Protein AF-A0A413U3V8-F1 (afdb_monomer_lite)

Organism: NCBI:txid360807

pLDDT: mean 79.9, std 13.16, range [40.72, 93.44]

Structure (mmCIF, N/CA/C/O backbone):
data_AF-A0A413U3V8-F1
#
_entry.id   AF-A0A413U3V8-F1
#
loop_
_atom_site.group_PDB
_atom_site.id
_atom_site.type_symbol
_atom_site.label_atom_id
_atom_site.label_alt_id
_atom_site.label_comp_id
_atom_site.label_asym_id
_atom_site.label_entity_id
_atom_site.label_seq_id
_atom_site.pdbx_PDB_ins_code
_atom_site.Cartn_x
_atom_site.Cartn_y
_atom_site.Cartn_z
_atom_site.occupancy
_atom_site.B_iso_or_equiv
_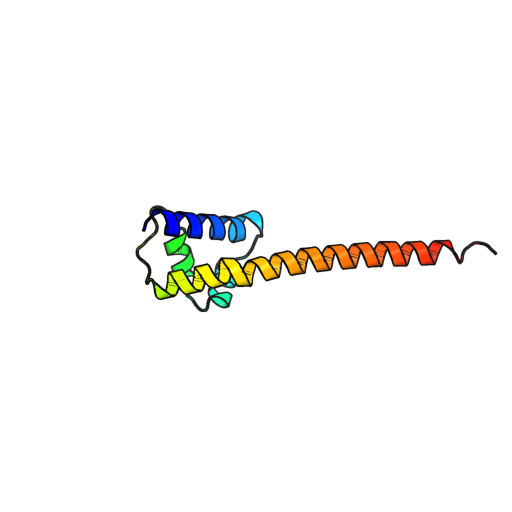atom_site.auth_seq_id
_atom_site.auth_comp_id
_atom_site.auth_asym_id
_atom_site.auth_atom_id
_atom_site.pdbx_PDB_model_num
ATOM 1 N N . MET A 1 1 ? 0.594 15.605 15.830 1.00 52.25 1 MET A N 1
ATOM 2 C CA . MET A 1 1 ? 0.220 14.260 15.337 1.00 52.25 1 MET A CA 1
ATOM 3 C C . MET A 1 1 ? -0.175 14.296 13.860 1.00 52.25 1 MET A C 1
ATOM 5 O O . MET A 1 1 ? 0.348 13.473 13.126 1.00 52.25 1 MET A O 1
ATOM 9 N N . GLU A 1 2 ? -0.925 15.305 13.393 1.00 59.22 2 GLU A N 1
ATOM 10 C CA . GLU A 1 2 ? -1.318 15.477 11.972 1.00 59.22 2 GLU A CA 1
ATOM 11 C C . GLU A 1 2 ? -0.182 15.420 10.934 1.00 59.22 2 GLU A C 1
ATOM 13 O O . GLU A 1 2 ? -0.351 14.840 9.866 1.00 59.22 2 GLU A O 1
ATOM 18 N N . GLY A 1 3 ? 1.000 15.976 11.230 1.00 65.62 3 GLY A N 1
ATOM 19 C CA . GLY A 1 3 ? 2.101 16.009 10.256 1.00 65.62 3 GLY A CA 1
ATOM 20 C C . GLY A 1 3 ? 2.633 14.627 9.850 1.00 65.62 3 GLY A C 1
ATOM 21 O O . GLY A 1 3 ? 2.987 14.429 8.691 1.00 65.62 3 GLY A O 1
ATOM 22 N N . LYS A 1 4 ? 2.652 13.657 10.776 1.00 72.00 4 LYS A N 1
ATOM 23 C CA . LYS A 1 4 ? 3.139 12.294 10.499 1.00 72.00 4 LYS A CA 1
ATOM 24 C C . LYS A 1 4 ? 2.122 11.480 9.703 1.00 72.00 4 LYS A C 1
ATOM 26 O O . LYS A 1 4 ? 2.511 10.748 8.800 1.00 72.00 4 LYS A O 1
ATOM 31 N N . ASP A 1 5 ? 0.836 11.660 10.001 1.00 75.56 5 ASP A N 1
ATOM 32 C CA . ASP A 1 5 ? -0.257 11.029 9.256 1.00 75.56 5 ASP A CA 1
ATOM 33 C C . ASP A 1 5 ? -0.278 11.518 7.803 1.00 75.56 5 ASP A C 1
ATOM 35 O O . ASP A 1 5 ? -0.400 10.717 6.881 1.00 75.56 5 ASP A O 1
ATOM 39 N N . ARG A 1 6 ? -0.041 12.820 7.595 1.00 80.81 6 ARG A N 1
ATOM 40 C CA . ARG A 1 6 ? 0.073 13.420 6.262 1.00 80.81 6 ARG A CA 1
ATOM 41 C C . ARG A 1 6 ? 1.299 12.940 5.481 1.00 80.81 6 ARG A C 1
ATOM 43 O O . ARG A 1 6 ? 1.237 12.789 4.266 1.00 80.81 6 ARG A O 1
ATOM 50 N N . GLN A 1 7 ? 2.429 12.716 6.153 1.00 83.19 7 GLN A N 1
ATOM 51 C CA . GLN A 1 7 ? 3.597 12.117 5.501 1.00 83.19 7 GLN A CA 1
ATOM 52 C C . GLN A 1 7 ? 3.314 10.674 5.092 1.00 83.19 7 GLN A C 1
ATOM 54 O O . GLN A 1 7 ? 3.645 10.284 3.976 1.00 83.19 7 GLN A O 1
ATOM 59 N N . LEU A 1 8 ? 2.687 9.893 5.974 1.00 85.12 8 LEU A N 1
ATOM 60 C CA . LEU A 1 8 ? 2.352 8.502 5.700 1.00 85.12 8 LEU A CA 1
ATOM 61 C C . LEU A 1 8 ? 1.380 8.375 4.521 1.00 85.12 8 LEU A C 1
ATOM 63 O O . LEU A 1 8 ? 1.624 7.559 3.633 1.00 85.12 8 LEU A O 1
ATOM 67 N N . SER A 1 9 ? 0.331 9.201 4.475 1.00 85.50 9 SER A N 1
ATOM 68 C CA . SER A 1 9 ? -0.596 9.224 3.341 1.00 85.50 9 SER A CA 1
ATOM 69 C C . SER A 1 9 ? 0.104 9.633 2.042 1.00 85.50 9 SER A C 1
ATOM 71 O O . SER A 1 9 ? -0.099 8.982 1.023 1.00 85.50 9 SER A O 1
ATOM 73 N N . GLY A 1 10 ? 1.015 10.612 2.085 1.00 86.56 10 GLY A N 1
ATOM 74 C CA . GLY A 1 10 ? 1.820 11.002 0.923 1.00 86.56 10 GLY A CA 1
ATOM 75 C C . GLY A 1 10 ? 2.729 9.881 0.401 1.00 86.56 10 GLY A C 1
ATOM 76 O O . GLY A 1 10 ? 2.779 9.634 -0.802 1.00 86.56 10 GLY A O 1
ATOM 77 N N . PHE A 1 11 ? 3.416 9.150 1.286 1.00 86.06 11 PHE A N 1
ATOM 78 C CA . PHE A 1 11 ? 4.205 7.978 0.880 1.00 86.06 11 PHE A CA 1
ATOM 79 C C . PHE A 1 11 ? 3.327 6.885 0.269 1.00 86.06 11 PHE A C 1
ATOM 81 O O . PHE A 1 11 ? 3.685 6.282 -0.744 1.00 86.06 11 PHE A O 1
ATOM 88 N N . LEU A 1 12 ? 2.166 6.639 0.869 1.00 87.25 12 LEU A N 1
ATOM 89 C CA . LEU A 1 12 ? 1.223 5.642 0.388 1.00 87.25 12 LEU A CA 1
ATOM 90 C C . LEU A 1 12 ? 0.669 6.005 -0.996 1.00 87.25 12 LEU A C 1
ATOM 92 O O . LEU A 1 12 ? 0.600 5.144 -1.871 1.00 87.25 12 LEU A O 1
ATOM 96 N N . GLU A 1 13 ? 0.363 7.280 -1.228 1.00 86.94 13 GLU A N 1
ATOM 97 C CA . GLU A 1 13 ? -0.080 7.794 -2.523 1.00 86.94 13 GLU A CA 1
ATOM 98 C C . GLU A 1 13 ? 0.994 7.629 -3.607 1.00 86.94 13 GLU A C 1
ATOM 100 O O . GLU A 1 13 ? 0.679 7.211 -4.719 1.00 86.94 13 GLU A O 1
ATOM 105 N N . VAL A 1 14 ? 2.277 7.839 -3.286 1.00 86.38 14 VAL A N 1
ATOM 106 C CA . VAL A 1 14 ? 3.381 7.540 -4.217 1.00 86.38 14 VAL A CA 1
ATOM 107 C C . VAL A 1 14 ? 3.384 6.056 -4.598 1.00 86.38 14 VAL A C 1
ATOM 109 O O . VAL A 1 14 ? 3.519 5.713 -5.772 1.00 86.38 14 VAL A O 1
ATOM 112 N N . HIS A 1 15 ? 3.180 5.139 -3.654 1.00 83.50 15 HIS A N 1
ATOM 113 C CA . HIS A 1 15 ? 3.128 3.713 -3.987 1.00 83.50 15 HIS A CA 1
ATOM 114 C C . HIS A 1 15 ? 1.923 3.324 -4.844 1.00 83.50 15 HIS A C 1
ATOM 116 O O . HIS A 1 15 ? 2.073 2.530 -5.779 1.00 83.50 15 HIS A O 1
ATOM 122 N N . VAL A 1 16 ? 0.754 3.893 -4.561 1.00 86.00 16 VAL A N 1
ATOM 123 C CA . VAL A 1 16 ? -0.470 3.597 -5.309 1.00 86.00 16 VAL A CA 1
ATOM 124 C C . VAL A 1 16 ? -0.419 4.214 -6.707 1.00 86.00 16 VAL A C 1
ATOM 126 O O . VAL A 1 16 ? -0.592 3.504 -7.697 1.00 86.00 16 VAL A O 1
ATOM 129 N N . SER A 1 17 ? -0.111 5.506 -6.802 1.00 84.94 17 SER A N 1
ATOM 130 C CA . SER A 1 17 ? -0.186 6.273 -8.049 1.00 84.94 17 SER A CA 1
ATOM 131 C C . SER A 1 17 ? 1.070 6.150 -8.915 1.00 84.94 17 SER A C 1
ATOM 133 O O . SER A 1 17 ? 0.957 5.998 -10.128 1.00 84.94 17 SER A O 1
ATOM 135 N N . TYR A 1 18 ? 2.273 6.191 -8.329 1.00 82.31 18 TYR A N 1
ATOM 136 C CA . TYR A 1 18 ? 3.529 6.181 -9.096 1.00 82.31 18 TYR A CA 1
ATOM 137 C C . TYR A 1 18 ? 4.048 4.764 -9.365 1.00 82.31 18 TYR A C 1
ATOM 139 O O . TYR A 1 18 ? 4.504 4.459 -10.466 1.00 82.31 18 TYR A O 1
ATOM 147 N N . HIS A 1 19 ? 3.967 3.867 -8.377 1.00 79.38 19 HIS A N 1
ATOM 148 C CA . HIS A 1 19 ? 4.426 2.480 -8.534 1.00 79.38 19 HIS A CA 1
ATOM 149 C C . HIS A 1 19 ? 3.336 1.509 -9.009 1.00 79.38 19 HIS A C 1
ATOM 151 O O . HIS A 1 19 ? 3.654 0.354 -9.318 1.00 79.38 19 HIS A O 1
ATOM 157 N N . GLY A 1 20 ? 2.078 1.960 -9.080 1.00 83.69 20 GLY A N 1
ATOM 158 C CA . GLY A 1 20 ? 0.940 1.157 -9.528 1.00 83.69 20 GLY A CA 1
ATOM 159 C C . GLY A 1 20 ? 0.635 -0.022 -8.604 1.00 83.69 20 GLY A C 1
ATOM 160 O O . GLY A 1 20 ? 0.185 -1.072 -9.064 1.00 83.69 20 GLY A O 1
ATOM 161 N N . ILE A 1 21 ? 0.954 0.097 -7.313 1.00 87.44 21 ILE A N 1
ATOM 162 C CA . ILE A 1 21 ? 0.703 -0.962 -6.335 1.00 87.44 21 ILE A CA 1
ATOM 163 C C . ILE A 1 21 ? -0.727 -0.806 -5.833 1.00 87.44 21 ILE A C 1
ATOM 165 O O . ILE A 1 21 ? -1.098 0.238 -5.309 1.00 87.44 21 ILE A O 1
ATOM 169 N N . SER A 1 22 ? -1.540 -1.850 -5.986 1.00 90.06 22 SER A N 1
ATOM 170 C CA . SER A 1 22 ? -2.930 -1.791 -5.530 1.00 90.06 22 SER A CA 1
ATOM 171 C C . SER A 1 22 ? -3.013 -1.631 -4.008 1.00 90.06 22 SER A C 1
ATOM 173 O O . SER A 1 22 ? -2.202 -2.210 -3.275 1.00 90.06 22 SER A O 1
ATOM 175 N N . LYS A 1 23 ? -4.022 -0.893 -3.532 1.00 90.88 23 LYS A N 1
ATOM 176 C CA . LYS A 1 23 ? -4.304 -0.731 -2.097 1.00 90.88 23 LYS A CA 1
ATOM 177 C C . LYS A 1 23 ? -4.471 -2.096 -1.426 1.00 90.88 23 LYS A C 1
ATOM 179 O O . LYS A 1 23 ? -3.797 -2.367 -0.437 1.00 90.88 23 LYS A O 1
ATOM 184 N N . LEU A 1 24 ? -5.221 -3.008 -2.049 1.00 91.19 24 LEU A N 1
ATOM 185 C CA . LEU A 1 24 ? -5.339 -4.408 -1.634 1.00 91.19 24 LEU A CA 1
ATOM 186 C C . LEU A 1 24 ? -3.989 -5.115 -1.414 1.00 91.19 24 LEU A C 1
ATOM 188 O O . LEU A 1 24 ? -3.838 -5.877 -0.461 1.00 91.19 24 LEU A O 1
ATOM 192 N N . THR A 1 25 ? -2.993 -4.904 -2.283 1.00 89.25 25 THR A N 1
ATOM 193 C CA . THR A 1 25 ? -1.657 -5.503 -2.109 1.00 89.25 25 THR A CA 1
ATOM 194 C C . THR A 1 25 ? -0.983 -4.982 -0.846 1.00 89.25 25 THR A C 1
ATOM 196 O O . THR A 1 25 ? -0.434 -5.772 -0.083 1.00 89.25 25 THR A O 1
ATOM 199 N N . ILE A 1 26 ? -1.049 -3.673 -0.608 1.00 89.44 26 ILE A N 1
ATOM 200 C CA . ILE A 1 26 ? -0.452 -3.046 0.574 1.00 89.44 26 ILE A CA 1
ATOM 201 C C . ILE A 1 26 ? -1.178 -3.516 1.839 1.00 89.44 26 ILE A C 1
ATOM 203 O O . ILE A 1 26 ? -0.519 -3.889 2.804 1.00 89.44 26 ILE A O 1
ATOM 207 N N . ALA A 1 27 ? -2.511 -3.600 1.801 1.00 91.56 27 ALA A N 1
ATOM 208 C CA . ALA A 1 27 ? -3.336 -4.099 2.898 1.00 91.56 27 ALA A CA 1
ATOM 209 C C . ALA A 1 27 ? -2.957 -5.538 3.277 1.00 91.56 27 ALA A C 1
ATOM 211 O O . ALA A 1 27 ? -2.672 -5.832 4.436 1.00 91.56 27 ALA A O 1
ATOM 212 N N . LYS A 1 28 ? -2.825 -6.420 2.276 1.00 91.00 28 LYS A N 1
ATOM 213 C CA . LYS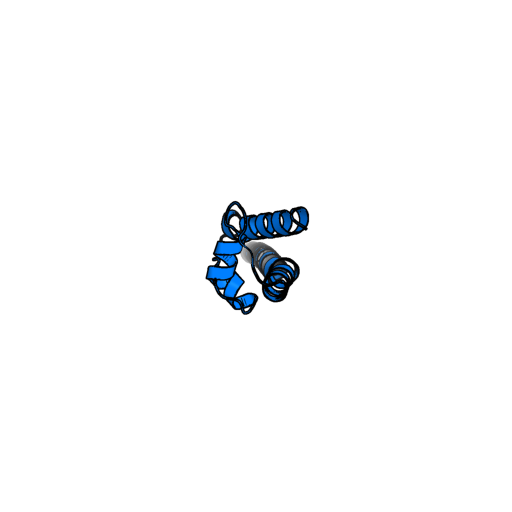 A 1 28 ? -2.378 -7.809 2.471 1.00 91.00 28 LYS A CA 1
ATOM 214 C C . LYS A 1 28 ? -0.960 -7.907 3.026 1.00 91.00 28 LYS A C 1
ATOM 216 O O . LYS A 1 28 ? -0.704 -8.765 3.863 1.00 91.00 28 LYS A O 1
ATOM 221 N N . MET A 1 29 ? -0.043 -7.057 2.565 1.00 88.12 29 MET A N 1
ATOM 222 C CA . MET A 1 29 ? 1.332 -7.034 3.073 1.00 88.12 29 MET A CA 1
ATOM 223 C C . MET A 1 29 ? 1.405 -6.522 4.516 1.00 88.12 29 MET A C 1
ATOM 225 O O . MET A 1 29 ? 2.212 -7.028 5.289 1.00 88.12 29 MET A O 1
ATOM 229 N N . ALA A 1 30 ? 0.558 -5.556 4.875 1.00 89.44 30 ALA A N 1
ATOM 230 C CA . ALA A 1 30 ? 0.491 -4.981 6.216 1.00 89.44 30 ALA A CA 1
ATOM 231 C C . ALA A 1 30 ? -0.373 -5.792 7.194 1.00 89.44 30 ALA A C 1
ATOM 233 O O . ALA A 1 30 ? -0.324 -5.542 8.398 1.00 89.44 30 ALA A O 1
ATOM 234 N N . GLY A 1 31 ? -1.158 -6.754 6.700 1.00 91.44 31 GLY A N 1
ATOM 235 C CA . GLY A 1 31 ? -2.110 -7.508 7.514 1.00 91.44 31 GLY A CA 1
ATOM 236 C C . GLY A 1 31 ? -3.236 -6.630 8.067 1.00 91.44 31 GLY A C 1
ATOM 237 O O . GLY A 1 31 ? -3.617 -6.791 9.224 1.00 91.44 31 GLY A O 1
ATOM 238 N N . VAL A 1 32 ? -3.719 -5.680 7.264 1.00 93.44 32 VAL A N 1
ATOM 239 C CA . VAL A 1 32 ? -4.806 -4.740 7.600 1.00 93.44 32 VAL A CA 1
ATOM 240 C C . VAL A 1 32 ? -5.918 -4.826 6.555 1.00 93.44 32 VAL A C 1
ATOM 242 O O . VAL A 1 32 ? -5.731 -5.445 5.501 1.00 93.44 32 VAL A O 1
ATOM 245 N N . GLU A 1 33 ? -7.070 -4.211 6.816 1.00 93.38 33 GLU A N 1
ATOM 246 C CA . GLU A 1 33 ? -8.153 -4.165 5.835 1.00 93.38 33 GLU A CA 1
ATOM 247 C C . GLU A 1 33 ? -7.879 -3.105 4.760 1.00 93.38 33 GLU A C 1
ATOM 249 O O . GLU A 1 33 ? -7.261 -2.071 5.006 1.00 93.38 33 GLU A O 1
ATOM 254 N N . GLU A 1 34 ? -8.356 -3.334 3.533 1.00 92.12 34 GLU A N 1
ATOM 255 C CA . GLU A 1 34 ? -8.218 -2.343 2.454 1.00 92.12 34 GLU A CA 1
ATOM 256 C C . GLU A 1 34 ? -8.942 -1.032 2.791 1.00 92.12 34 GLU A C 1
ATOM 258 O O . GLU A 1 34 ? -8.436 0.049 2.493 1.00 92.12 34 GLU A O 1
ATOM 263 N N . ASN A 1 35 ? -10.062 -1.122 3.515 1.00 91.25 35 ASN A N 1
ATOM 264 C CA . ASN A 1 35 ? -10.799 0.042 3.993 1.00 91.25 35 ASN A CA 1
ATOM 265 C C . ASN A 1 35 ? -9.953 0.923 4.932 1.00 91.25 35 ASN A C 1
ATOM 267 O O . ASN A 1 35 ? -10.065 2.144 4.892 1.00 91.25 35 ASN A O 1
ATOM 271 N N . ASP A 1 36 ? -9.047 0.349 5.731 1.00 91.06 36 ASP A N 1
ATOM 272 C CA . ASP A 1 36 ? -8.144 1.146 6.574 1.00 91.06 36 ASP A CA 1
ATOM 273 C C . ASP A 1 36 ? -7.197 2.007 5.732 1.00 91.06 36 ASP A C 1
ATOM 275 O O . ASP A 1 36 ? -6.855 3.127 6.111 1.00 91.06 36 ASP A O 1
ATOM 279 N N . ILE A 1 37 ? -6.798 1.517 4.558 1.00 90.19 37 ILE A N 1
ATOM 280 C CA . ILE A 1 37 ? -5.982 2.283 3.615 1.00 90.19 37 ILE A CA 1
ATOM 281 C C . ILE A 1 37 ? -6.801 3.418 2.999 1.00 90.19 37 ILE A C 1
ATOM 283 O O . ILE A 1 37 ? -6.307 4.542 2.917 1.00 90.19 37 ILE A O 1
ATOM 287 N N . ASP A 1 38 ? -8.051 3.161 2.610 1.00 91.38 38 ASP A N 1
ATOM 288 C CA . ASP A 1 38 ? -8.942 4.198 2.076 1.00 91.38 38 ASP A CA 1
ATOM 289 C C . ASP A 1 38 ? -9.227 5.300 3.101 1.00 91.38 38 ASP A C 1
ATOM 291 O O . ASP A 1 38 ? -9.135 6.485 2.782 1.00 91.38 38 ASP A O 1
ATOM 295 N N . ARG A 1 39 ? -9.466 4.924 4.359 1.00 89.94 39 ARG A N 1
ATOM 296 C CA . ARG A 1 39 ? -9.665 5.855 5.479 1.00 89.94 39 ARG A CA 1
ATOM 297 C C . ARG A 1 39 ? -8.423 6.699 5.770 1.00 89.94 39 ARG A C 1
ATOM 299 O O . ARG 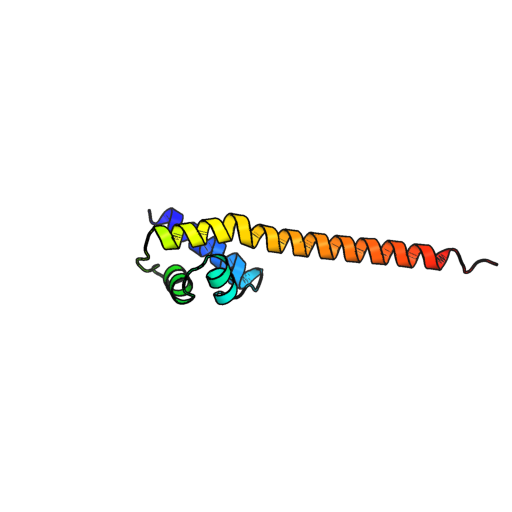A 1 39 ? -8.549 7.846 6.200 1.00 89.94 39 ARG A O 1
ATOM 306 N N . LEU A 1 40 ? -7.226 6.158 5.521 1.00 87.88 40 LEU A N 1
ATOM 307 C CA . LEU A 1 40 ? -5.958 6.875 5.694 1.00 87.88 40 LEU A CA 1
ATOM 308 C C . LEU A 1 40 ? -5.674 7.837 4.530 1.00 87.88 40 LEU A C 1
ATOM 310 O O . LEU A 1 40 ? -5.025 8.864 4.726 1.00 87.88 40 LEU A O 1
ATOM 314 N N . LEU A 1 41 ? -6.144 7.495 3.327 1.00 87.25 41 LEU A N 1
ATOM 315 C CA . LEU A 1 41 ? -6.043 8.323 2.122 1.00 87.25 41 LEU A CA 1
ATOM 316 C C . LEU A 1 41 ? -7.179 9.351 1.997 1.00 87.25 41 LEU A C 1
ATOM 318 O O . LEU A 1 41 ? -7.087 10.253 1.165 1.00 87.25 41 LEU A O 1
ATOM 322 N N . ALA A 1 42 ? -8.236 9.236 2.805 1.00 86.50 42 ALA A N 1
ATOM 323 C CA . ALA A 1 42 ? -9.310 10.218 2.868 1.00 86.50 42 ALA A CA 1
ATOM 324 C C . ALA A 1 42 ? -8.772 11.612 3.241 1.00 86.50 42 ALA A C 1
ATOM 326 O O . ALA A 1 42 ? -7.777 11.749 3.954 1.00 86.50 42 ALA A O 1
ATOM 327 N N . ASN A 1 43 ? -9.437 12.665 2.759 1.00 81.62 43 ASN A N 1
ATOM 328 C CA . ASN A 1 43 ? -9.084 14.044 3.082 1.00 81.62 43 ASN A CA 1
ATOM 329 C C . ASN A 1 43 ? -10.301 14.785 3.670 1.00 81.62 43 ASN A C 1
ATOM 331 O O . ASN A 1 43 ? -11.217 15.111 2.910 1.00 81.62 43 ASN A O 1
ATOM 335 N N . PRO A 1 44 ? -10.321 15.083 4.984 1.00 75.81 44 PRO A N 1
ATOM 336 C CA . PRO A 1 44 ? -9.264 14.815 5.967 1.00 75.81 44 PRO A CA 1
ATOM 337 C C . PRO A 1 44 ? -9.153 13.320 6.338 1.00 75.81 44 PRO A C 1
ATOM 339 O O . PRO A 1 44 ? -10.154 12.607 6.267 1.00 75.81 44 PRO A O 1
ATOM 342 N N . PRO A 1 45 ? -7.962 12.841 6.748 1.00 75.06 45 PRO A N 1
ATOM 343 C CA . PRO A 1 45 ? -7.760 11.443 7.113 1.00 75.06 45 PRO A CA 1
ATOM 344 C C . PRO A 1 45 ? -8.608 11.073 8.326 1.00 75.06 45 PRO A C 1
ATOM 346 O O . PRO A 1 45 ? -8.657 11.800 9.324 1.00 75.06 45 PRO A O 1
ATOM 349 N N . GLU A 1 46 ? -9.276 9.926 8.247 1.00 83.62 46 GLU A N 1
ATOM 350 C CA . GLU A 1 46 ? -10.136 9.461 9.324 1.00 83.62 46 GLU A CA 1
ATOM 351 C C . GLU A 1 46 ? -9.336 8.961 10.533 1.00 83.62 46 GLU A C 1
ATOM 353 O O . GLU A 1 46 ? -8.141 8.652 10.480 1.00 83.62 46 GLU A O 1
ATOM 358 N N . LYS A 1 47 ? -10.024 8.855 11.673 1.00 82.19 47 LYS A N 1
ATOM 359 C CA . LYS A 1 47 ? -9.448 8.281 12.886 1.00 82.19 47 LYS A CA 1
ATOM 360 C C . LYS A 1 47 ? -9.326 6.763 12.725 1.00 82.19 47 LYS A C 1
ATOM 362 O O . LY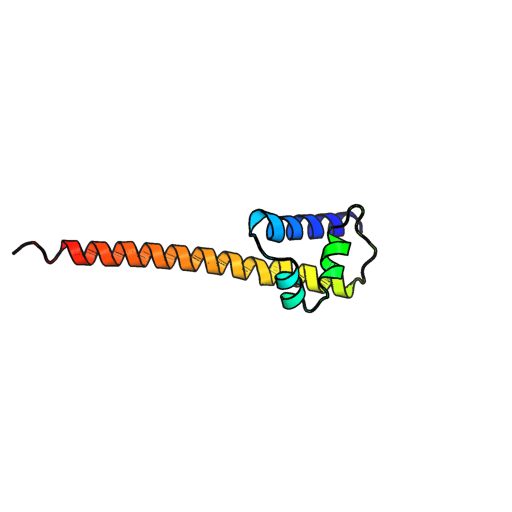S A 1 47 ? -10.328 6.047 12.712 1.00 82.19 47 LYS A O 1
ATOM 367 N N . ILE A 1 48 ? -8.088 6.294 12.634 1.00 85.75 48 ILE A N 1
ATOM 368 C CA . ILE A 1 48 ? -7.718 4.874 12.576 1.00 85.75 48 ILE A CA 1
ATOM 369 C C . ILE A 1 48 ? -6.912 4.534 13.824 1.00 85.75 48 ILE A C 1
ATOM 371 O O . ILE A 1 48 ? -6.222 5.398 14.380 1.00 85.75 48 ILE A O 1
ATOM 375 N N . GLU A 1 49 ? -6.997 3.284 14.263 1.00 88.69 49 GLU A N 1
ATOM 376 C CA . GLU A 1 49 ? -6.200 2.777 15.370 1.00 88.69 49 GLU A CA 1
ATOM 377 C C . GLU A 1 49 ? -4.697 2.964 15.126 1.00 88.69 49 GLU A C 1
ATOM 379 O O . GLU A 1 49 ? -4.178 2.803 14.017 1.00 88.69 49 GLU A O 1
ATOM 384 N N . MET A 1 50 ? -3.976 3.306 16.196 1.00 86.38 50 MET A N 1
ATOM 385 C CA . MET A 1 50 ? -2.532 3.550 16.139 1.00 86.38 50 MET A CA 1
ATOM 386 C C . MET A 1 50 ? -1.746 2.312 15.701 1.00 86.38 50 MET A C 1
ATOM 388 O O . MET A 1 50 ? -0.751 2.445 14.990 1.00 86.38 50 MET A O 1
ATOM 392 N N . GLU A 1 51 ? -2.196 1.119 16.094 1.00 88.88 51 GLU A N 1
ATOM 393 C CA . GLU A 1 51 ? -1.568 -0.141 15.695 1.00 88.88 51 GLU A CA 1
ATOM 394 C C . GLU A 1 51 ? -1.642 -0.346 14.175 1.00 88.88 51 GLU A C 1
ATOM 396 O O . GLU A 1 51 ? -0.636 -0.661 13.538 1.00 88.88 51 GLU A O 1
ATOM 401 N N . VAL A 1 52 ? -2.808 -0.089 13.579 1.00 90.44 52 VAL A N 1
ATOM 402 C CA . VAL A 1 52 ? -3.037 -0.203 12.132 1.00 90.44 52 VAL A CA 1
ATOM 403 C C . VAL A 1 52 ? -2.158 0.787 11.366 1.00 90.44 52 VAL A C 1
ATOM 405 O O . VAL A 1 52 ? -1.452 0.396 10.435 1.00 90.44 52 VAL A O 1
ATOM 408 N N . LYS A 1 53 ? -2.103 2.054 11.805 1.00 89.25 53 LYS A N 1
ATOM 409 C CA . LYS A 1 53 ? -1.204 3.059 11.210 1.00 89.25 53 LYS A CA 1
ATOM 410 C C . LYS A 1 53 ? 0.258 2.621 11.251 1.00 89.25 53 LYS A C 1
ATOM 412 O O . LYS A 1 53 ? 0.980 2.816 10.275 1.00 89.25 53 LYS A O 1
ATOM 417 N N . TYR A 1 54 ? 0.692 2.025 12.361 1.00 89.62 54 TYR A N 1
ATOM 418 C CA . TYR A 1 54 ? 2.062 1.544 12.510 1.00 89.62 54 TYR A CA 1
ATOM 419 C C . TYR A 1 54 ? 2.363 0.371 11.569 1.00 89.62 54 TYR A C 1
ATOM 421 O O . TYR A 1 54 ? 3.380 0.403 10.879 1.00 89.62 54 TYR A O 1
ATOM 429 N N . LYS A 1 55 ? 1.463 -0.615 11.459 1.00 91.69 55 LYS A N 1
ATOM 430 C CA . LYS A 1 55 ? 1.605 -1.738 10.511 1.00 91.69 55 LYS A CA 1
ATOM 431 C C . LYS A 1 55 ? 1.727 -1.255 9.066 1.00 91.69 55 LYS A C 1
ATOM 433 O O . LYS A 1 55 ? 2.606 -1.717 8.334 1.00 91.69 55 LYS A O 1
ATOM 438 N N . ILE A 1 56 ? 0.900 -0.285 8.668 1.00 89.38 56 ILE A N 1
ATOM 439 C CA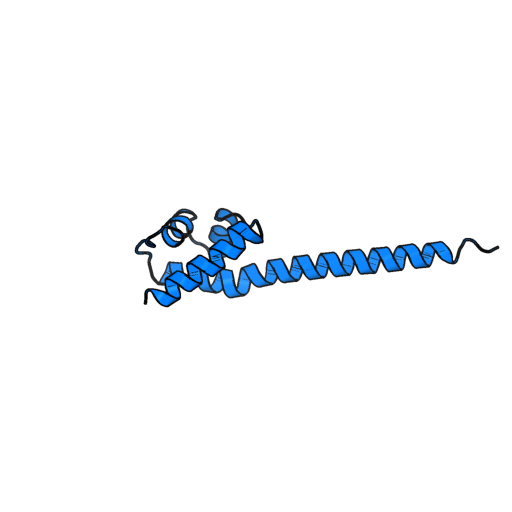 . ILE A 1 56 ? 0.968 0.332 7.336 1.00 89.38 56 ILE A CA 1
ATOM 440 C C . ILE A 1 56 ? 2.300 1.067 7.157 1.00 89.38 56 ILE A C 1
ATOM 442 O O . ILE A 1 56 ? 2.977 0.856 6.154 1.00 89.38 56 ILE A O 1
ATOM 446 N N . ALA A 1 57 ? 2.714 1.885 8.130 1.00 88.62 57 ALA A N 1
ATOM 447 C CA . ALA A 1 57 ? 3.963 2.641 8.061 1.00 88.62 57 ALA A CA 1
ATOM 448 C C . ALA A 1 57 ? 5.193 1.739 7.916 1.00 88.62 57 ALA A C 1
ATOM 450 O O . ALA A 1 57 ? 6.010 1.967 7.024 1.00 88.62 57 ALA A O 1
ATOM 451 N N . VAL A 1 58 ? 5.297 0.690 8.735 1.00 88.94 58 VAL A N 1
ATOM 452 C CA . VAL A 1 58 ? 6.379 -0.302 8.649 1.00 88.94 58 VAL A CA 1
ATOM 453 C C . VAL A 1 58 ? 6.371 -0.981 7.281 1.00 88.94 58 VAL A C 1
ATOM 455 O O . VAL A 1 58 ? 7.399 -1.056 6.615 1.00 88.94 58 VAL A O 1
ATOM 458 N N . THR A 1 59 ? 5.200 -1.398 6.802 1.00 89.06 59 THR A N 1
ATOM 459 C CA . THR A 1 59 ? 5.075 -2.077 5.505 1.00 89.06 59 THR A CA 1
ATOM 460 C C . THR A 1 59 ? 5.471 -1.178 4.340 1.00 89.06 59 THR A C 1
ATOM 462 O O . THR A 1 59 ? 6.180 -1.622 3.439 1.00 89.06 59 THR A O 1
ATOM 465 N N . VAL A 1 60 ? 5.041 0.083 4.344 1.00 85.12 60 VAL A N 1
ATOM 466 C CA . VAL A 1 60 ? 5.367 1.056 3.296 1.00 85.12 60 VAL A CA 1
ATOM 467 C C . VAL A 1 60 ? 6.863 1.367 3.297 1.00 85.12 60 VAL A C 1
ATOM 469 O O . VAL A 1 60 ? 7.504 1.288 2.248 1.00 85.12 60 VAL A O 1
ATOM 472 N N . MET A 1 61 ? 7.441 1.651 4.468 1.00 82.19 61 MET A N 1
ATOM 473 C CA . MET A 1 61 ? 8.859 1.998 4.571 1.00 82.19 61 MET A CA 1
ATOM 474 C C . MET A 1 61 ? 9.775 0.808 4.259 1.00 82.19 61 MET A C 1
ATOM 476 O O . MET A 1 61 ? 10.710 0.954 3.469 1.00 82.19 61 MET A O 1
ATOM 480 N N . GLU A 1 62 ? 9.502 -0.370 4.823 1.00 79.81 62 GLU A N 1
ATOM 481 C CA . GLU A 1 62 ? 10.374 -1.544 4.705 1.00 79.81 62 GLU A CA 1
ATOM 482 C C . GLU A 1 62 ? 9.966 -2.470 3.554 1.00 79.81 62 GLU A C 1
ATOM 484 O O . GLU A 1 62 ? 10.774 -2.807 2.687 1.00 79.81 62 GLU A O 1
ATOM 489 N N . GLY A 1 63 ? 8.704 -2.894 3.527 1.00 70.75 63 GLY A N 1
ATOM 490 C CA . GLY A 1 63 ? 8.218 -3.943 2.631 1.00 70.75 63 GLY A CA 1
ATOM 491 C C . GLY A 1 63 ? 8.086 -3.487 1.180 1.00 70.75 63 GLY A C 1
ATOM 492 O O . GLY A 1 63 ? 8.558 -4.163 0.261 1.00 70.75 63 GLY A O 1
ATOM 493 N N . VAL A 1 64 ? 7.469 -2.329 0.948 1.00 68.88 64 VAL A N 1
ATOM 494 C CA . VAL A 1 64 ? 7.181 -1.866 -0.414 1.00 68.88 64 VAL A CA 1
ATOM 495 C C . VAL A 1 64 ? 8.443 -1.336 -1.102 1.00 68.88 64 VAL A C 1
ATOM 497 O O . VAL A 1 64 ? 8.700 -1.692 -2.257 1.00 68.88 64 VAL A O 1
ATOM 500 N N . SER A 1 65 ? 9.306 -0.606 -0.390 1.00 67.44 65 SER A N 1
ATOM 501 C CA . SER A 1 65 ? 10.626 -0.180 -0.888 1.00 67.44 65 SER A CA 1
ATOM 502 C C . SER A 1 65 ? 11.466 -1.352 -1.414 1.00 67.44 65 SER A C 1
ATOM 504 O O . SER A 1 65 ? 12.041 -1.278 -2.504 1.00 67.44 65 SER A O 1
ATOM 506 N N . GLN A 1 66 ? 11.471 -2.485 -0.703 1.00 65.75 66 GLN A N 1
ATOM 507 C CA . GLN A 1 66 ? 12.168 -3.704 -1.128 1.00 65.75 66 GLN A CA 1
ATOM 508 C C . GLN A 1 66 ? 11.601 -4.279 -2.433 1.00 65.75 66 GLN A C 1
ATOM 510 O O . GLN A 1 66 ? 12.358 -4.773 -3.270 1.00 65.75 66 GLN A O 1
ATOM 515 N N . THR A 1 67 ? 10.285 -4.204 -2.659 1.00 69.12 67 THR A N 1
ATOM 516 C CA . THR A 1 67 ? 9.689 -4.680 -3.922 1.00 69.12 67 THR A CA 1
ATOM 517 C C . THR A 1 67 ? 10.094 -3.825 -5.123 1.00 69.12 67 THR A C 1
A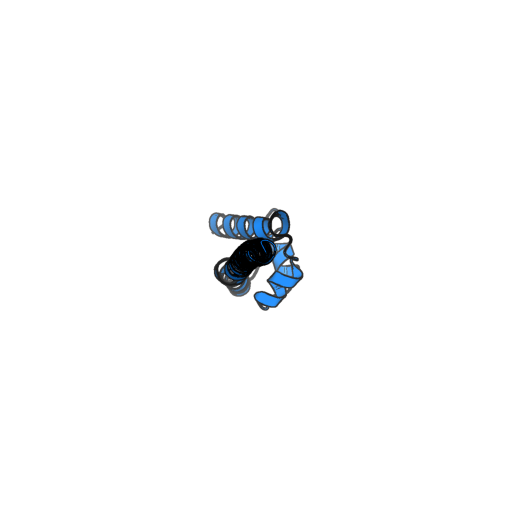TOM 519 O O . THR A 1 67 ? 10.354 -4.368 -6.199 1.00 69.12 67 THR A O 1
ATOM 522 N N . ILE A 1 68 ? 10.223 -2.508 -4.946 1.00 72.25 68 ILE A N 1
ATOM 523 C CA . ILE A 1 68 ? 10.667 -1.589 -6.003 1.00 72.25 68 ILE A CA 1
ATOM 524 C C . ILE A 1 68 ? 12.146 -1.815 -6.312 1.00 72.25 68 ILE A C 1
ATOM 526 O O . ILE A 1 68 ? 12.505 -1.999 -7.476 1.00 72.25 68 ILE A O 1
ATOM 530 N N . LEU A 1 69 ? 12.993 -1.898 -5.280 1.00 71.75 69 LEU A N 1
ATOM 531 C CA . LEU A 1 69 ? 14.419 -2.197 -5.440 1.00 71.75 69 LEU A CA 1
ATOM 532 C C . LEU A 1 69 ? 14.635 -3.540 -6.149 1.00 71.75 69 LEU A C 1
ATOM 534 O O . LEU A 1 69 ? 15.428 -3.621 -7.088 1.00 71.75 69 LEU A O 1
ATOM 538 N N . LYS A 1 70 ? 13.869 -4.577 -5.786 1.00 74.06 70 LYS A N 1
ATOM 539 C CA . LYS A 1 70 ? 13.911 -5.879 -6.471 1.00 74.06 70 LYS A CA 1
ATOM 540 C C . LYS A 1 70 ? 13.520 -5.773 -7.947 1.00 74.06 70 LYS A C 1
ATOM 542 O O . LYS A 1 70 ? 14.203 -6.366 -8.779 1.00 74.06 70 LYS A O 1
ATOM 547 N N . LYS A 1 71 ? 12.483 -5.000 -8.304 1.00 75.12 71 LYS A N 1
ATOM 548 C CA . LYS A 1 71 ? 12.109 -4.766 -9.715 1.00 75.12 71 LYS A CA 1
ATOM 549 C C . LYS A 1 71 ? 13.237 -4.080 -10.493 1.00 75.12 71 LYS A C 1
ATOM 551 O O . LYS A 1 71 ? 13.575 -4.540 -11.582 1.00 75.12 71 LYS A O 1
ATOM 556 N N . VAL A 1 72 ? 13.857 -3.039 -9.929 1.00 81.00 72 VAL A N 1
ATOM 557 C CA . VAL A 1 72 ? 14.982 -2.321 -10.563 1.00 81.00 72 VAL A CA 1
ATOM 558 C C . VAL A 1 72 ? 16.175 -3.254 -10.781 1.00 81.00 72 VAL A C 1
ATOM 560 O O . VAL A 1 72 ? 16.697 -3.333 -11.893 1.00 81.00 72 VAL A O 1
ATOM 563 N N . ILE A 1 73 ? 16.564 -4.025 -9.762 1.00 85.44 73 ILE A N 1
ATOM 564 C CA . ILE A 1 73 ? 17.668 -4.990 -9.860 1.00 85.44 73 ILE A CA 1
ATOM 565 C C . ILE A 1 73 ? 17.379 -6.045 -10.935 1.00 85.44 73 ILE A C 1
ATOM 567 O O . ILE A 1 73 ? 18.243 -6.327 -11.762 1.00 85.44 73 ILE A O 1
ATOM 571 N N . VAL A 1 74 ? 16.164 -6.601 -10.983 1.00 80.81 74 VAL A N 1
ATOM 572 C CA . VAL A 1 74 ? 15.783 -7.597 -11.999 1.00 80.81 74 VAL A CA 1
ATOM 573 C C . VAL A 1 74 ? 15.869 -7.020 -13.413 1.00 80.81 74 VAL A C 1
ATOM 575 O O . VAL A 1 74 ? 16.383 -7.691 -14.310 1.00 80.81 74 VAL A O 1
ATOM 578 N N . VAL A 1 75 ? 15.427 -5.777 -13.624 1.00 86.31 75 VAL A N 1
ATOM 579 C CA . VAL A 1 75 ? 15.552 -5.097 -14.923 1.00 86.31 75 VAL A CA 1
ATOM 580 C C . VAL A 1 75 ? 17.024 -4.903 -15.298 1.00 86.31 75 VAL A C 1
ATOM 582 O O . VAL A 1 75 ? 17.418 -5.259 -16.410 1.00 86.31 75 VAL A O 1
ATOM 585 N N . LEU A 1 76 ? 17.864 -4.430 -14.372 1.00 86.31 76 LEU A N 1
ATOM 586 C CA . LEU A 1 76 ? 19.304 -4.255 -14.603 1.00 86.31 76 LEU A CA 1
ATOM 587 C C . LEU A 1 76 ? 20.012 -5.583 -14.915 1.00 86.31 76 LEU A C 1
ATOM 589 O O . LEU A 1 76 ? 20.838 -5.645 -15.831 1.00 86.31 76 LEU A O 1
ATOM 593 N N . LEU A 1 77 ? 19.654 -6.667 -14.220 1.00 86.69 77 LEU A N 1
ATOM 594 C CA . LEU A 1 77 ? 20.169 -8.012 -14.490 1.00 86.69 77 LEU A CA 1
ATOM 595 C C . LEU A 1 77 ? 19.707 -8.531 -15.858 1.00 86.69 77 LEU A C 1
ATOM 597 O O . LEU A 1 77 ? 20.504 -9.120 -16.591 1.00 86.69 77 LEU A O 1
ATOM 601 N N . LYS A 1 78 ? 18.446 -8.286 -16.242 1.00 86.62 78 LYS A N 1
ATOM 602 C CA . LYS A 1 78 ? 17.905 -8.642 -17.564 1.00 86.62 78 LYS A CA 1
ATOM 603 C C . LYS A 1 78 ? 18.666 -7.913 -18.673 1.00 86.62 78 LYS A C 1
ATOM 605 O O . LYS A 1 78 ? 19.103 -8.565 -19.619 1.00 86.62 78 LYS A O 1
ATOM 610 N N . ILE A 1 79 ? 18.884 -6.603 -18.534 1.00 88.69 79 ILE A N 1
ATOM 611 C CA . ILE A 1 79 ? 19.652 -5.790 -19.491 1.00 88.69 79 ILE A CA 1
ATOM 612 C C . ILE A 1 79 ? 21.100 -6.287 -19.578 1.00 88.69 79 ILE A C 1
ATOM 614 O O . ILE A 1 79 ? 21.579 -6.572 -20.675 1.00 88.69 79 ILE A O 1
ATOM 618 N N . SER A 1 80 ? 21.763 -6.497 -18.437 1.00 86.75 80 SER A N 1
ATOM 619 C CA . SER A 1 80 ? 23.129 -7.041 -18.375 1.00 86.75 80 SER A CA 1
ATOM 620 C C . SER A 1 80 ? 23.243 -8.394 -19.086 1.00 86.75 80 SER A C 1
ATOM 622 O O . SER A 1 80 ? 24.171 -8.624 -19.866 1.00 86.75 80 SER A O 1
ATOM 624 N N . ARG A 1 81 ? 22.260 -9.285 -18.888 1.00 87.50 81 ARG A N 1
ATOM 625 C CA . ARG A 1 81 ? 22.194 -10.583 -19.572 1.00 87.50 81 ARG A CA 1
ATOM 626 C C . ARG A 1 81 ? 21.972 -10.434 -21.079 1.00 87.50 81 ARG A C 1
ATOM 628 O O . ARG A 1 81 ? 22.614 -11.153 -21.841 1.00 87.50 81 ARG A O 1
ATOM 635 N N . MET A 1 82 ? 21.109 -9.517 -21.525 1.00 83.69 82 MET A N 1
ATOM 636 C CA . MET A 1 82 ? 20.895 -9.259 -22.957 1.00 83.69 82 MET A CA 1
ATOM 637 C C . MET A 1 82 ? 22.155 -8.715 -23.642 1.00 83.69 82 MET A C 1
ATOM 639 O O . MET A 1 82 ? 22.472 -9.146 -24.749 1.00 83.69 82 MET A O 1
ATOM 643 N N . ILE A 1 83 ? 22.895 -7.816 -22.985 1.00 84.44 83 ILE A N 1
ATOM 644 C CA . ILE A 1 83 ? 24.165 -7.282 -23.500 1.00 84.44 83 ILE A CA 1
ATOM 645 C C . ILE A 1 83 ? 25.196 -8.412 -23.627 1.00 84.44 83 ILE A C 1
ATOM 647 O O . ILE A 1 83 ? 25.782 -8.591 -24.695 1.00 84.44 83 ILE A O 1
ATOM 651 N N . LYS A 1 84 ? 25.355 -9.244 -22.587 1.00 76.56 84 LYS A N 1
ATOM 652 C CA . LYS A 1 84 ? 26.284 -10.386 -22.616 1.00 76.56 84 LYS A CA 1
ATOM 653 C C . LYS A 1 84 ? 25.917 -11.406 -23.703 1.00 76.56 84 LYS A C 1
ATOM 655 O O . LYS A 1 84 ? 26.799 -11.867 -24.418 1.00 76.56 84 LYS A O 1
ATOM 660 N N . SER A 1 85 ? 24.625 -11.693 -23.876 1.00 73.44 85 SER A N 1
ATOM 661 C CA . SER A 1 85 ? 24.116 -12.612 -24.905 1.00 73.44 85 SER A CA 1
ATOM 662 C C . SER A 1 85 ? 24.292 -12.093 -26.339 1.00 73.44 85 SER A C 1
ATOM 664 O O . SER A 1 85 ? 24.437 -12.902 -27.253 1.00 73.44 85 SER A O 1
ATOM 666 N N . LYS A 1 86 ? 24.276 -10.770 -26.564 1.00 62.97 86 LYS A N 1
ATOM 667 C CA . LYS A 1 86 ? 24.574 -10.174 -27.880 1.00 62.97 86 LYS A CA 1
ATOM 668 C C . LYS A 1 86 ? 26.077 -10.136 -28.175 1.00 62.97 86 LYS A C 1
ATOM 670 O O . LYS A 1 86 ? 26.463 -10.327 -29.324 1.00 62.97 86 LYS A O 1
ATOM 675 N N . CYS A 1 87 ? 26.929 -9.947 -27.165 1.00 54.47 87 CYS A N 1
ATOM 676 C CA . CYS A 1 87 ? 28.386 -9.976 -27.342 1.00 54.47 87 CYS A CA 1
ATOM 677 C C . CYS A 1 87 ? 28.930 -11.378 -27.669 1.00 54.47 87 CYS A C 1
ATOM 679 O O . CYS A 1 87 ? 29.883 -11.481 -28.434 1.00 54.47 87 CYS A O 1
ATOM 681 N N . THR A 1 88 ? 28.310 -12.457 -27.177 1.00 53.16 88 THR A N 1
ATOM 682 C CA . THR A 1 88 ? 28.699 -13.834 -27.545 1.00 53.16 88 THR A CA 1
ATOM 683 C C . THR A 1 88 ? 28.305 -14.220 -28.975 1.00 53.16 88 THR A C 1
ATOM 685 O O . THR A 1 88 ? 28.938 -15.091 -29.554 1.00 53.16 88 THR A O 1
ATOM 688 N N . PHE A 1 89 ? 27.301 -13.564 -29.571 1.00 43.41 89 PHE A N 1
ATOM 689 C CA . PHE A 1 89 ? 26.868 -13.828 -30.953 1.00 43.41 89 PHE A CA 1
ATOM 690 C C . PHE A 1 89 ? 27.800 -13.198 -32.003 1.00 43.41 89 PHE A C 1
ATOM 692 O O . PHE A 1 89 ? 27.902 -13.682 -33.124 1.00 43.41 89 PHE A O 1
ATOM 699 N N . ARG A 1 90 ? 28.519 -12.124 -31.650 1.00 48.72 90 ARG A N 1
ATOM 700 C CA . ARG A 1 90 ? 29.391 -11.400 -32.591 1.00 48.72 90 ARG A CA 1
ATOM 701 C C . ARG A 1 90 ? 30.796 -11.996 -32.753 1.00 48.72 90 ARG A C 1
ATOM 703 O O . ARG A 1 90 ? 31.540 -11.506 -33.591 1.00 48.72 90 ARG A O 1
ATOM 710 N N . PHE A 1 91 ? 31.146 -13.036 -31.992 1.00 40.72 91 PHE A N 1
ATOM 711 C CA . PHE A 1 91 ? 32.452 -13.710 -32.070 1.00 40.72 91 PHE A CA 1
ATOM 712 C C . PHE A 1 91 ? 32.428 -15.070 -32.788 1.00 40.72 91 PHE A C 1
ATOM 714 O O . PHE A 1 91 ? 33.491 -15.631 -33.021 1.00 40.72 91 PHE A O 1
ATOM 721 N N . SER A 1 92 ? 31.263 -15.591 -33.189 1.00 48.31 92 SER A N 1
ATOM 722 C CA . SER A 1 92 ? 31.153 -16.874 -33.911 1.00 48.31 92 SER A CA 1
ATOM 723 C C . SER A 1 92 ? 30.859 -16.725 -35.411 1.00 48.31 92 SER A C 1
ATOM 725 O O . SER A 1 92 ? 30.412 -17.680 -36.036 1.00 48.31 92 SER A O 1
ATOM 727 N N . GLY A 1 93 ? 31.049 -15.529 -35.982 1.00 50.22 93 GLY A N 1
ATOM 728 C CA . GLY A 1 93 ? 30.745 -15.216 -37.388 1.00 50.22 93 GLY A CA 1
ATOM 729 C C . GLY A 1 93 ? 31.939 -14.770 -38.237 1.00 50.22 93 GLY A C 1
ATOM 730 O O . GLY A 1 93 ? 31.726 -14.297 -39.346 1.00 50.22 93 GLY A O 1
ATOM 731 N N . CYS A 1 94 ? 33.169 -14.892 -37.731 1.00 48.94 94 CYS A N 1
ATOM 732 C CA . CYS A 1 94 ? 34.384 -14.714 -38.529 1.00 48.94 94 CYS A CA 1
ATOM 733 C C . CYS A 1 94 ? 35.106 -16.062 -38.627 1.00 48.94 94 CYS A C 1
ATOM 735 O O . CYS A 1 94 ? 35.913 -16.415 -37.767 1.00 48.94 94 CYS A O 1
ATOM 737 N N . SER A 1 95 ? 34.772 -16.834 -39.654 1.00 42.03 95 SER A N 1
ATOM 738 C CA . SER A 1 95 ? 35.596 -17.905 -40.218 1.00 42.03 95 SER A CA 1
ATOM 739 C C . SER A 1 95 ? 35.458 -17.837 -41.727 1.00 42.03 95 SER A C 1
ATOM 741 O O . SER A 1 95 ? 34.323 -17.556 -42.177 1.00 42.03 95 SER A O 1
#

Secondary structure (DSSP, 8-state):
-HHHHHHHHHHHHIIIIIS---HHHHHHHHTS-HHHHHHHHSSSPP---HHHHHHHHHIIIIIIHHHHHHHHHHHHHHHHHHHHHHHHHTTSS--

Sequence (95 aa):
MEGKDRQLSGFLEVHVSYHGISKLTIAKMAGVEENDIDRLLANPPEKIEMEVKYKIAVTVMEGVSQTILKKVIVVLLKISRMIKSKCTFRFSGCS

Foldseek 3Di:
DQVVLVVLLVLVCCCCPVVVQDLVNLCVQLVHDSVQNVQSNDVVRHDDDPSSSVSSSCCSVPVSVVVVVVVVVVVVVVVVVVVVVVVVVVPPPDD

Radius of gyration: 20.23 Å; chains: 1; bounding box: 46×34×56 Å

InterPro domains:
  IPR046930 Bacterial helix-turn-helix [PF20317] (3-61)